Protein AF-D5ZNZ1-F1 (afdb_monomer)

Secondary structure (DSSP, 8-state):
-HHHHHHHH---TTTSSS-----S-EEE-S-TTTSSHHHHHHHHTTT--EEEPPS--TTSSHHHHHHHHHHHHHTGGGSTT-TTSPPPTTS--S-SS-PPPP--

Sequence (104 aa):
MLAALRIALTRDAPLFGPVGGLPGLLRVDRGKEFLCETVTTAMGAFAVPVVDLPAHTPHLEGSIEALNDAVEEMFLVTLPRYTRRQRLAGGKLADPDAPPLPFD

pLDDT: mean 73.76, std 12.79, range [42.78, 93.44]

Mean predicted aligned error: 11.86 Å

Nearest PDB structures (foldseek):
  3hpg-assembly2_F  TM=7.751E-01  e=2.799E-02  Visna/maedi virus EV1 KV1772
  3hpg-assembly3_B-2  TM=7.838E-01  e=4.180E-02  Visna/maedi virus EV1 KV1772
  3jca-assembly1_F  TM=8.482E-01  e=1.488E-01  Mouse mammary tumor virus
  3oyi-assembly1_B  TM=6.796E-01  e=1.139E-01  Human spumaretrovirus
  7jn3-assembly1_E  TM=7.533E-01  e=1.818E-01  Rous sarcoma virus (strain Schmidt-Ruppin A)

Foldseek 3Di:
DVVVVCVQADPDPDPDDNRHHLDQEAEDEPPPVCVDPVNCVVNVVVVYYYDYDPPDDPCSCVVVVVVVVCCCVPPLLPAPPSQPPDADPPRHDPDPPGDHDDPD

Radius of gyration: 18.2 Å; Cα contacts (8 Å, |Δi|>4): 81; chains: 1; bounding box: 44×37×42 Å

Structure (mmCIF, N/CA/C/O backbone):
data_AF-D5ZNZ1-F1
#
_entry.id   AF-D5ZNZ1-F1
#
loop_
_atom_site.group_PDB
_atom_site.id
_atom_site.type_symbol
_atom_site.label_atom_id
_atom_site.label_alt_id
_atom_site.label_comp_id
_atom_site.label_asym_id
_atom_site.label_entity_id
_atom_site.label_seq_id
_atom_site.pdbx_PDB_ins_code
_atom_site.Cartn_x
_atom_site.Cartn_y
_atom_site.Cartn_z
_atom_site.occupancy
_atom_site.B_iso_or_equiv
_atom_site.auth_seq_id
_atom_site.auth_comp_id
_atom_site.auth_asym_id
_atom_site.auth_atom_id
_atom_site.pdbx_PDB_model_num
ATOM 1 N N . MET A 1 1 ? -6.095 0.473 -8.244 1.00 67.06 1 MET A N 1
ATOM 2 C CA . MET A 1 1 ? -6.166 0.515 -6.767 1.00 67.06 1 MET A CA 1
ATOM 3 C C . MET A 1 1 ? -6.933 -0.656 -6.159 1.00 67.06 1 MET A C 1
ATOM 5 O O . MET A 1 1 ? -6.314 -1.523 -5.562 1.00 67.06 1 MET A O 1
ATOM 9 N N . LEU A 1 2 ? -8.260 -0.728 -6.325 1.00 80.19 2 LEU A N 1
ATOM 10 C CA . LEU A 1 2 ? -9.104 -1.669 -5.575 1.00 80.19 2 LEU A CA 1
ATOM 11 C C . LEU A 1 2 ? -8.801 -3.153 -5.855 1.00 80.19 2 LEU A C 1
ATOM 13 O O . LEU A 1 2 ? -8.856 -3.965 -4.941 1.00 80.19 2 LEU A O 1
ATOM 17 N N . ALA A 1 3 ? -8.424 -3.506 -7.089 1.00 82.88 3 ALA A N 1
ATOM 18 C CA . ALA A 1 3 ? -7.990 -4.866 -7.422 1.00 82.88 3 ALA A CA 1
ATOM 19 C C . ALA A 1 3 ? -6.712 -5.271 -6.665 1.00 82.88 3 ALA A C 1
ATOM 21 O O . ALA A 1 3 ? -6.657 -6.358 -6.102 1.00 82.88 3 ALA A O 1
ATOM 22 N N . ALA A 1 4 ? -5.723 -4.375 -6.585 1.00 80.50 4 ALA A N 1
ATOM 23 C CA . ALA A 1 4 ? -4.500 -4.604 -5.816 1.00 80.50 4 ALA A CA 1
ATOM 24 C C . ALA A 1 4 ? -4.793 -4.709 -4.310 1.00 80.50 4 ALA A C 1
ATOM 26 O O . ALA A 1 4 ? -4.277 -5.600 -3.644 1.00 80.50 4 ALA A O 1
ATOM 27 N N . LEU A 1 5 ? -5.689 -3.860 -3.791 1.00 84.12 5 LEU A N 1
ATOM 28 C CA . LEU A 1 5 ? -6.139 -3.924 -2.399 1.00 84.12 5 LEU A CA 1
ATOM 29 C C . LEU A 1 5 ? -6.853 -5.245 -2.089 1.00 84.12 5 LEU A C 1
ATOM 31 O O . LEU A 1 5 ? -6.572 -5.881 -1.081 1.00 84.12 5 LEU A O 1
ATOM 35 N N . ARG A 1 6 ? -7.735 -5.703 -2.984 1.00 84.81 6 ARG A N 1
ATOM 36 C CA . ARG A 1 6 ? -8.378 -7.015 -2.873 1.00 84.81 6 ARG A CA 1
ATOM 37 C C . ARG A 1 6 ? -7.339 -8.131 -2.826 1.00 84.81 6 ARG A C 1
ATOM 39 O O . ARG A 1 6 ? -7.450 -8.997 -1.966 1.00 84.81 6 ARG A O 1
ATOM 46 N N . ILE A 1 7 ? -6.355 -8.114 -3.722 1.00 83.25 7 ILE A N 1
ATOM 47 C CA . ILE A 1 7 ? -5.282 -9.117 -3.753 1.00 83.25 7 ILE A CA 1
ATOM 48 C C . ILE A 1 7 ? -4.530 -9.129 -2.415 1.00 83.25 7 ILE A C 1
ATOM 50 O O . ILE A 1 7 ? -4.388 -10.189 -1.820 1.00 83.25 7 ILE A O 1
ATOM 54 N N . ALA A 1 8 ? -4.161 -7.959 -1.886 1.00 81.88 8 ALA A N 1
ATOM 55 C CA . ALA A 1 8 ? -3.455 -7.837 -0.608 1.00 81.88 8 ALA A CA 1
ATOM 56 C C . ALA A 1 8 ? -4.260 -8.332 0.613 1.00 81.88 8 ALA A C 1
ATOM 58 O O . ALA A 1 8 ? -3.677 -8.740 1.615 1.00 81.88 8 ALA A O 1
ATOM 59 N N . LEU A 1 9 ? -5.594 -8.298 0.554 1.00 85.12 9 LEU A N 1
ATOM 60 C CA . LEU A 1 9 ? -6.472 -8.748 1.644 1.00 85.12 9 LEU A CA 1
ATOM 61 C C . LEU A 1 9 ? -6.904 -10.214 1.521 1.00 85.12 9 LEU A C 1
ATOM 63 O O . LEU A 1 9 ? -7.344 -10.813 2.506 1.00 85.12 9 LEU A O 1
ATOM 67 N N . THR A 1 10 ? -6.835 -10.783 0.316 1.00 84.88 10 THR A N 1
ATOM 68 C CA . THR A 1 10 ? -7.325 -12.137 0.035 1.00 84.88 10 THR A CA 1
ATOM 69 C C . THR A 1 10 ? -6.412 -13.163 0.701 1.00 84.88 10 THR A C 1
ATOM 71 O O . THR A 1 10 ? -5.195 -13.083 0.592 1.00 84.88 10 THR A O 1
ATOM 74 N N . ARG A 1 11 ? -7.011 -14.130 1.403 1.00 78.06 11 ARG A N 1
ATOM 75 C CA . ARG A 1 11 ? -6.299 -15.228 2.085 1.00 78.06 11 ARG A CA 1
ATOM 76 C C . 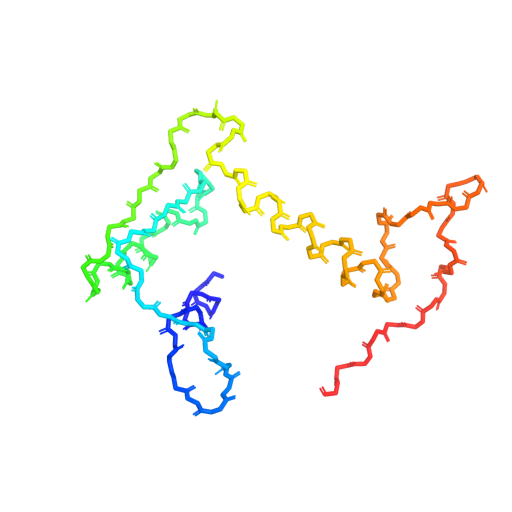ARG A 1 11 ? -6.583 -16.602 1.471 1.00 78.06 11 ARG A C 1
ATOM 78 O O . ARG A 1 11 ? -6.054 -17.601 1.947 1.00 78.06 11 ARG A O 1
ATOM 85 N N . ASP A 1 12 ? -7.432 -16.654 0.445 1.00 73.94 12 ASP A N 1
ATOM 86 C CA . ASP A 1 12 ? -7.852 -17.900 -0.188 1.00 73.94 12 ASP A CA 1
ATOM 87 C C . ASP A 1 12 ? -6.731 -18.468 -1.073 1.00 73.94 12 ASP A C 1
ATOM 89 O O . ASP A 1 12 ? -6.243 -17.810 -1.995 1.00 73.94 12 ASP A O 1
ATOM 93 N N . ALA A 1 13 ? -6.350 -19.720 -0.817 1.00 58.66 13 ALA A N 1
ATOM 94 C CA . ALA A 1 13 ? -5.485 -20.494 -1.706 1.00 58.66 13 ALA A CA 1
ATOM 95 C C . ALA A 1 13 ? -6.252 -20.903 -2.988 1.00 58.66 13 ALA A C 1
ATOM 97 O O . ALA A 1 13 ? -7.468 -21.097 -2.919 1.00 58.66 13 ALA A O 1
ATOM 98 N N . PRO A 1 14 ? -5.593 -21.083 -4.157 1.00 65.69 14 PRO A N 1
ATOM 99 C CA . PRO A 1 14 ? -4.145 -21.127 -4.399 1.00 65.69 14 PRO A CA 1
ATOM 100 C C . PRO A 1 14 ? -3.578 -19.850 -5.045 1.00 65.69 14 PRO A C 1
ATOM 102 O O . PRO A 1 14 ? -2.408 -19.829 -5.417 1.00 65.69 14 PRO A O 1
ATOM 105 N N . LEU A 1 15 ? -4.406 -18.817 -5.251 1.00 56.47 15 LEU A N 1
ATOM 106 C CA . LEU A 1 15 ? -4.073 -17.715 -6.160 1.00 56.47 15 LEU A CA 1
ATOM 107 C C . LEU A 1 15 ? -2.936 -16.816 -5.645 1.00 56.47 15 LEU A C 1
ATOM 109 O O . LEU A 1 15 ? -2.268 -16.169 -6.443 1.00 56.47 15 LEU A O 1
ATOM 113 N N . PHE A 1 16 ? -2.691 -16.808 -4.335 1.00 54.75 16 PHE A N 1
ATOM 114 C CA . PHE A 1 16 ? -1.583 -16.117 -3.683 1.00 54.75 16 PHE A CA 1
ATOM 115 C C . PHE A 1 16 ? -1.119 -17.010 -2.523 1.00 54.75 16 PHE A C 1
ATOM 117 O O . PHE A 1 16 ? -1.946 -17.657 -1.885 1.00 54.75 16 PHE A O 1
ATOM 124 N N . GLY A 1 17 ? 0.195 -17.145 -2.306 1.00 55.00 17 GLY A N 1
ATOM 125 C CA . GLY A 1 17 ? 0.763 -17.954 -1.214 1.00 55.00 17 GLY A CA 1
ATOM 126 C C . GLY A 1 17 ? 0.425 -17.381 0.179 1.00 55.00 17 GLY A C 1
ATOM 127 O O . GLY A 1 17 ? -0.628 -16.782 0.348 1.00 55.00 17 GLY A O 1
ATOM 128 N N . PRO A 1 18 ? 1.300 -17.441 1.201 1.00 63.25 18 PRO A N 1
ATOM 129 C CA . PRO A 1 18 ? 1.043 -16.801 2.510 1.00 63.25 18 PRO A CA 1
ATOM 130 C C . PRO A 1 18 ? 0.954 -15.255 2.448 1.00 63.25 18 PRO A C 1
ATOM 132 O O . PRO A 1 18 ? 1.005 -14.577 3.470 1.00 63.25 18 PRO A O 1
ATOM 135 N N . VAL A 1 19 ? 0.883 -14.692 1.241 1.00 64.75 19 VAL A N 1
ATOM 136 C CA . VAL A 1 19 ? 0.902 -13.272 0.932 1.00 64.75 19 VAL A CA 1
ATOM 137 C C . VAL A 1 19 ? -0.540 -12.783 0.907 1.00 64.75 19 VAL A C 1
ATOM 139 O O . VAL A 1 19 ? -1.271 -13.009 -0.051 1.00 64.75 19 VAL A O 1
ATOM 142 N N . GLY A 1 20 ? -0.946 -12.149 1.998 1.00 70.19 20 GLY A N 1
ATOM 143 C CA . GLY A 1 20 ? -2.271 -11.574 2.165 1.00 70.19 20 GLY A CA 1
ATOM 144 C C . GLY A 1 20 ? -2.662 -11.516 3.636 1.00 70.19 20 GLY A C 1
ATOM 145 O O . GLY A 1 20 ? -2.162 -12.282 4.461 1.00 70.19 20 GLY A O 1
ATOM 146 N N . GLY A 1 21 ? -3.548 -10.600 4.006 1.00 83.69 21 GLY A N 1
ATOM 147 C CA . GLY A 1 21 ? -3.992 -10.488 5.392 1.00 83.69 21 GLY A CA 1
ATOM 148 C C . GLY A 1 21 ? -4.732 -9.198 5.672 1.00 83.69 21 GLY A C 1
ATOM 149 O O . GLY A 1 21 ? -4.644 -8.244 4.908 1.00 83.69 21 GLY A O 1
ATOM 150 N N . LEU A 1 22 ? -5.468 -9.174 6.783 1.00 88.12 22 LEU A N 1
ATOM 151 C CA . LEU A 1 22 ? -6.123 -7.956 7.234 1.00 88.12 22 LEU A CA 1
ATOM 152 C C . LEU A 1 22 ? -5.142 -7.152 8.103 1.00 88.12 22 LEU A C 1
ATOM 154 O O . LEU A 1 22 ? -4.791 -7.625 9.188 1.00 88.12 22 LEU A O 1
ATOM 158 N N . PRO A 1 23 ? -4.675 -5.974 7.656 1.00 88.31 23 PRO A N 1
ATOM 159 C CA . PRO A 1 23 ? -3.794 -5.144 8.463 1.00 88.31 23 PRO A CA 1
ATOM 160 C C . PRO A 1 23 ? -4.566 -4.485 9.611 1.00 88.31 23 PRO A C 1
ATOM 162 O O . PRO A 1 23 ? -5.766 -4.257 9.515 1.00 88.31 23 PRO A O 1
ATOM 165 N N . GLY A 1 24 ? -3.866 -4.112 10.684 1.00 90.19 24 GLY A N 1
ATOM 166 C CA . GLY A 1 24 ? -4.446 -3.292 11.759 1.00 90.19 24 GLY A CA 1
ATOM 167 C C . GLY A 1 24 ? -4.484 -1.787 11.453 1.00 90.19 24 GLY A C 1
ATOM 168 O O . GLY A 1 24 ? -5.124 -1.036 12.180 1.00 90.19 24 GLY A O 1
ATOM 169 N N . LEU A 1 25 ? -3.776 -1.337 10.412 1.00 88.69 25 LEU A N 1
ATOM 170 C CA . LEU A 1 25 ? -3.643 0.065 10.008 1.00 88.69 25 LEU A CA 1
ATOM 171 C C . LEU A 1 25 ? -3.189 0.132 8.546 1.00 88.69 25 LEU A C 1
ATOM 173 O O . LEU A 1 25 ? -2.249 -0.569 8.170 1.00 88.69 25 LEU A O 1
ATOM 177 N N . LEU A 1 26 ? -3.799 1.013 7.752 1.00 87.75 26 LEU A N 1
ATOM 178 C CA . LEU A 1 26 ? -3.345 1.344 6.403 1.00 87.75 26 LEU A CA 1
ATOM 179 C C . LEU A 1 26 ? -2.764 2.763 6.395 1.00 87.75 26 LEU A C 1
ATOM 181 O O . LEU A 1 26 ? -3.484 3.737 6.607 1.00 87.75 26 LEU A O 1
ATOM 185 N N . ARG A 1 27 ? -1.454 2.877 6.159 1.00 86.62 27 ARG A N 1
ATOM 186 C CA . ARG A 1 2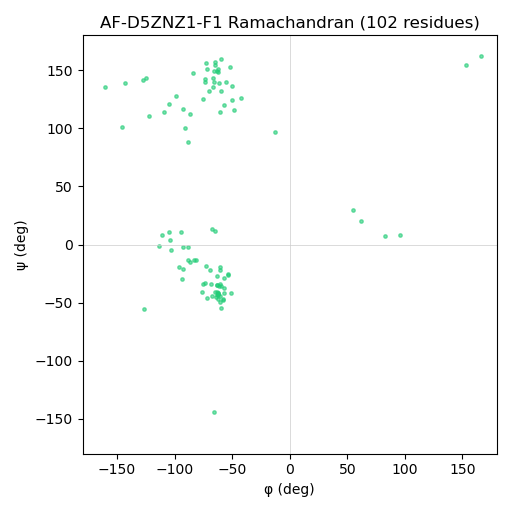7 ? -0.760 4.162 5.988 1.00 86.62 27 ARG A CA 1
ATOM 187 C C . ARG A 1 27 ? -0.599 4.425 4.499 1.00 86.62 27 ARG A C 1
ATOM 189 O O . ARG A 1 27 ? -0.102 3.548 3.798 1.00 86.62 27 ARG A O 1
ATOM 196 N N . VAL A 1 28 ? -1.024 5.593 4.035 1.00 79.81 28 VAL A N 1
ATOM 197 C CA . VAL A 1 28 ? -0.944 5.965 2.618 1.00 79.81 28 VAL A CA 1
ATOM 198 C C . VAL A 1 28 ? -0.200 7.280 2.454 1.00 79.81 28 VAL A C 1
ATOM 200 O O . VAL A 1 28 ? -0.325 8.182 3.290 1.00 79.81 28 VAL A O 1
ATOM 203 N N . ASP A 1 29 ? 0.589 7.382 1.384 1.00 76.38 29 ASP A N 1
ATOM 204 C CA . ASP A 1 29 ? 1.091 8.677 0.941 1.00 76.38 29 ASP A CA 1
ATOM 205 C C . ASP A 1 29 ? -0.093 9.541 0.494 1.00 76.38 29 ASP A C 1
ATOM 207 O O . ASP 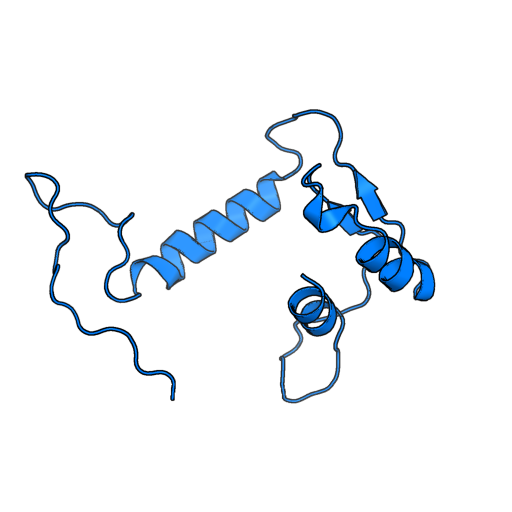A 1 29 ? -1.131 9.036 0.055 1.00 76.38 29 ASP A O 1
ATOM 211 N N . ARG A 1 30 ? 0.068 10.861 0.557 1.00 65.69 30 ARG A N 1
ATOM 212 C CA . ARG A 1 30 ? -0.982 11.868 0.322 1.00 65.69 30 ARG A CA 1
ATOM 213 C C . ARG A 1 30 ? -1.481 11.926 -1.130 1.00 65.69 30 ARG A C 1
ATOM 215 O O . ARG A 1 30 ? -2.163 12.880 -1.518 1.00 65.69 30 ARG A O 1
ATOM 222 N N . GLY A 1 31 ? -1.146 10.936 -1.954 1.00 67.00 31 GLY A N 1
ATOM 223 C CA . GLY A 1 31 ? -1.715 10.743 -3.276 1.00 67.00 31 GLY A CA 1
ATOM 224 C C . GLY A 1 31 ? -3.236 10.625 -3.186 1.00 67.00 31 GLY A C 1
ATOM 225 O O . GLY A 1 31 ? -3.772 9.715 -2.554 1.00 67.00 31 GLY A O 1
ATOM 226 N N . LYS A 1 32 ? -3.952 11.535 -3.860 1.00 63.81 32 LYS A N 1
ATOM 227 C CA . LYS A 1 32 ? -5.430 11.592 -3.879 1.00 63.81 32 LYS A CA 1
ATOM 228 C C . LYS A 1 32 ? -6.085 10.265 -4.282 1.00 63.81 32 LYS A C 1
ATOM 230 O O . LYS A 1 32 ? -7.210 9.987 -3.881 1.00 63.81 32 LYS A O 1
ATOM 235 N N . GLU A 1 33 ? -5.361 9.451 -5.045 1.00 67.38 33 GLU A N 1
ATOM 236 C CA . GLU A 1 33 ? -5.739 8.106 -5.478 1.00 67.38 33 GLU A CA 1
ATOM 237 C C . GLU A 1 33 ? -6.055 7.175 -4.281 1.00 67.38 33 GLU A C 1
ATOM 239 O O . GLU A 1 33 ? -6.960 6.341 -4.358 1.00 67.38 33 GLU A O 1
ATOM 244 N N . PHE A 1 34 ? -5.309 7.306 -3.172 1.00 68.56 34 PHE A N 1
ATOM 245 C CA . PHE A 1 34 ? -5.338 6.405 -2.007 1.00 68.56 34 PHE A CA 1
ATOM 246 C C . PHE A 1 34 ? -6.236 6.893 -0.869 1.00 68.56 34 PHE A C 1
ATOM 248 O O . PHE A 1 34 ? -6.687 6.087 -0.060 1.00 68.56 34 PHE A O 1
ATOM 255 N N . LEU A 1 35 ? -6.549 8.189 -0.856 1.00 71.56 35 LEU A N 1
ATOM 256 C CA . LEU A 1 35 ? -7.488 8.817 0.079 1.00 71.56 35 LEU A CA 1
ATOM 257 C C . LEU A 1 35 ? -8.908 8.919 -0.477 1.00 71.56 35 LEU A C 1
ATOM 259 O O . LEU A 1 35 ? -9.755 9.618 0.083 1.00 71.56 35 LEU A O 1
ATOM 263 N N . CYS A 1 36 ? -9.178 8.259 -1.603 1.00 82.75 36 CYS A N 1
ATOM 264 C CA . CYS A 1 36 ? -10.505 8.276 -2.188 1.00 82.75 36 CYS A CA 1
ATOM 265 C C . CYS A 1 36 ? -11.523 7.571 -1.281 1.00 82.75 36 CYS A C 1
ATOM 267 O O . CYS A 1 36 ? -11.211 6.610 -0.571 1.00 82.75 36 CYS A O 1
ATOM 269 N N . GLU A 1 37 ? -12.771 8.034 -1.352 1.00 87.62 37 GLU A N 1
ATOM 270 C CA . GLU A 1 37 ? -13.888 7.503 -0.568 1.00 87.62 37 GLU A CA 1
ATOM 271 C C . GLU A 1 37 ? -13.998 5.980 -0.694 1.00 87.62 37 GLU A C 1
ATOM 273 O O . GLU A 1 37 ? -14.135 5.287 0.307 1.00 87.62 37 GLU A O 1
ATOM 278 N N . THR A 1 38 ? -13.819 5.435 -1.900 1.00 89.75 38 THR A N 1
ATOM 279 C CA . THR A 1 38 ? -13.892 3.991 -2.149 1.00 89.75 38 THR A CA 1
ATOM 280 C C . THR A 1 38 ? -12.911 3.179 -1.296 1.00 89.75 38 THR A C 1
ATOM 282 O O . THR A 1 38 ? -13.287 2.125 -0.786 1.00 89.75 38 THR A O 1
ATOM 285 N N . VAL A 1 39 ? -11.668 3.642 -1.124 1.00 85.88 39 VAL A N 1
ATOM 286 C CA . VAL A 1 39 ? -10.659 2.937 -0.312 1.00 85.88 39 VAL A CA 1
ATOM 287 C C . VAL A 1 39 ? -11.001 3.051 1.172 1.00 85.88 39 VAL A C 1
ATOM 289 O O . VAL A 1 39 ? -11.019 2.039 1.873 1.00 85.88 39 VAL A O 1
ATOM 292 N N . THR A 1 40 ? -11.346 4.253 1.635 1.00 88.50 40 THR A N 1
ATOM 293 C CA . THR A 1 40 ? -11.726 4.506 3.031 1.00 88.50 40 THR A CA 1
ATOM 294 C C . THR A 1 40 ? -12.963 3.703 3.436 1.00 88.50 40 THR A C 1
ATOM 296 O O . THR A 1 40 ? -12.962 3.063 4.486 1.00 88.50 40 THR A O 1
ATOM 299 N N . THR A 1 41 ? -13.995 3.652 2.590 1.00 91.56 41 THR A N 1
ATOM 300 C CA . THR A 1 41 ? -15.204 2.849 2.823 1.00 91.56 41 THR A CA 1
ATOM 301 C C . THR A 1 41 ? -14.889 1.356 2.850 1.00 91.56 41 THR A C 1
ATOM 303 O O . THR A 1 41 ? -15.349 0.652 3.749 1.00 91.56 41 THR A O 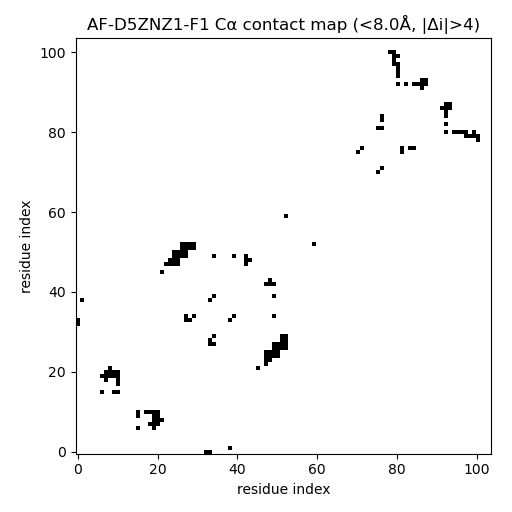1
ATOM 306 N N . ALA A 1 42 ? -14.080 0.864 1.906 1.00 90.94 42 ALA A N 1
ATOM 307 C CA . ALA A 1 42 ? -13.709 -0.547 1.860 1.00 90.94 42 ALA A CA 1
ATOM 308 C C . ALA A 1 42 ? -12.928 -0.980 3.113 1.00 90.94 42 ALA A C 1
ATOM 310 O O . ALA A 1 42 ? -13.194 -2.052 3.646 1.00 90.94 42 ALA A O 1
ATOM 311 N N . MET A 1 43 ? -11.995 -0.159 3.606 1.00 91.00 43 MET A N 1
ATOM 312 C CA . MET A 1 43 ? -11.216 -0.472 4.815 1.00 91.00 43 MET A CA 1
ATOM 313 C C . MET A 1 43 ? -12.032 -0.281 6.096 1.00 91.00 43 MET A C 1
ATOM 315 O O . MET A 1 43 ? -11.915 -1.078 7.028 1.00 91.00 43 MET A O 1
ATOM 319 N N . GLY A 1 44 ? -12.932 0.706 6.111 1.00 90.31 44 GLY A N 1
ATOM 320 C CA . GLY A 1 44 ? -13.880 0.928 7.200 1.00 90.31 44 GLY A CA 1
ATOM 321 C C . GLY A 1 44 ? -14.804 -0.268 7.441 1.00 90.31 44 GLY A C 1
ATOM 322 O O . GLY A 1 44 ? -15.066 -0.601 8.595 1.00 90.31 44 GLY A O 1
ATOM 323 N N . ALA A 1 45 ? -15.214 -0.986 6.388 1.00 92.44 45 ALA A N 1
ATOM 324 C CA . ALA A 1 45 ? -15.978 -2.233 6.516 1.00 92.44 45 ALA A CA 1
ATOM 325 C C . ALA A 1 45 ? -15.231 -3.335 7.297 1.00 92.44 45 ALA A C 1
ATOM 327 O O . ALA A 1 45 ? -15.866 -4.229 7.853 1.00 92.44 45 ALA A O 1
ATOM 328 N N . PHE A 1 46 ? -13.901 -3.252 7.380 1.00 90.06 46 PHE A N 1
ATOM 329 C CA . PHE A 1 46 ? -13.063 -4.152 8.171 1.00 90.06 46 PHE A CA 1
ATOM 330 C C . PHE A 1 46 ? -12.534 -3.524 9.470 1.00 90.06 46 PHE A C 1
ATOM 332 O O . PHE A 1 46 ? -11.658 -4.105 10.108 1.00 90.06 46 PHE A O 1
ATOM 339 N N . ALA A 1 47 ? -13.037 -2.348 9.862 1.00 93.44 47 ALA A N 1
ATOM 340 C CA . ALA A 1 47 ? -12.536 -1.565 10.995 1.00 93.44 47 ALA A CA 1
ATOM 341 C C . ALA A 1 47 ? -11.026 -1.254 10.920 1.00 93.44 47 ALA A C 1
ATOM 343 O O . ALA A 1 47 ? -10.363 -1.097 11.946 1.00 93.44 47 ALA A O 1
ATOM 344 N N . VAL A 1 48 ? -10.483 -1.143 9.703 1.00 93.19 48 VAL A N 1
ATOM 345 C CA . VAL A 1 48 ? -9.085 -0.776 9.474 1.00 93.19 48 VAL A CA 1
ATOM 346 C C . VAL A 1 48 ? -8.991 0.739 9.287 1.00 93.19 48 VAL A C 1
ATOM 348 O O . VAL A 1 48 ? -9.545 1.265 8.318 1.00 93.19 48 VAL A O 1
ATOM 351 N N . PRO A 1 49 ? -8.292 1.466 10.176 1.00 90.25 49 PRO A N 1
ATOM 352 C CA . PRO A 1 49 ? -8.061 2.892 9.999 1.00 90.25 49 PRO A CA 1
ATOM 353 C C . PRO A 1 49 ? -7.160 3.154 8.785 1.00 90.25 49 PRO A C 1
ATOM 355 O O . PRO A 1 49 ? -6.132 2.497 8.609 1.00 90.25 49 PRO A O 1
ATOM 358 N N . VAL A 1 50 ? -7.538 4.147 7.978 1.00 88.12 50 VAL A N 1
ATOM 359 C CA . VAL A 1 50 ? -6.717 4.696 6.890 1.00 88.12 50 VAL A CA 1
ATOM 360 C C . VAL A 1 50 ? -6.173 6.039 7.357 1.00 88.12 50 VAL A C 1
ATOM 362 O O . VAL A 1 50 ? -6.950 6.918 7.729 1.00 88.12 50 VAL A O 1
ATOM 365 N N . VAL A 1 51 ? -4.850 6.186 7.389 1.00 87.50 51 VAL A N 1
ATOM 366 C CA . VAL A 1 51 ? -4.190 7.404 7.873 1.00 87.50 51 VAL A CA 1
ATOM 367 C C . VAL A 1 51 ? -3.192 7.933 6.855 1.00 87.50 51 VAL A C 1
ATOM 369 O O . VAL A 1 51 ? -2.451 7.167 6.233 1.00 87.50 51 VAL A O 1
ATOM 372 N N . ASP A 1 52 ? -3.145 9.257 6.747 1.00 82.38 52 ASP A N 1
ATOM 373 C CA . ASP A 1 52 ? -2.094 9.953 6.017 1.00 82.38 52 ASP A CA 1
ATOM 374 C C . ASP A 1 52 ? -0.748 9.768 6.709 1.00 82.38 52 ASP A C 1
ATOM 376 O O . ASP A 1 52 ? -0.625 9.864 7.938 1.00 82.38 52 ASP A O 1
ATOM 380 N N . LEU A 1 53 ? 0.294 9.578 5.907 1.00 74.69 53 LEU A N 1
ATOM 381 C CA . LEU A 1 53 ? 1.649 9.791 6.383 1.00 74.69 53 LEU A CA 1
ATOM 382 C C . LEU A 1 53 ? 1.845 11.266 6.804 1.00 74.69 53 LEU A C 1
ATOM 384 O O . LEU A 1 53 ? 1.358 12.183 6.129 1.00 74.69 53 LEU A O 1
ATOM 388 N N . PRO A 1 54 ? 2.553 11.525 7.925 1.00 68.81 54 PRO A N 1
ATOM 389 C CA . PRO A 1 54 ? 2.950 12.876 8.313 1.00 68.81 54 PRO A CA 1
ATOM 390 C C . PRO A 1 54 ? 3.665 13.596 7.165 1.00 68.81 54 PRO A C 1
ATOM 392 O O . PRO A 1 54 ? 4.303 12.958 6.329 1.00 68.81 54 PRO A O 1
ATOM 395 N N . ALA A 1 55 ? 3.581 14.931 7.137 1.00 61.25 55 ALA A N 1
ATOM 396 C CA . ALA A 1 55 ? 4.235 15.738 6.109 1.00 61.25 55 ALA A CA 1
ATOM 397 C C . ALA A 1 55 ? 5.724 15.360 5.953 1.00 61.25 55 ALA A C 1
ATOM 399 O O . ALA A 1 55 ? 6.420 15.143 6.946 1.00 61.25 55 ALA A O 1
ATOM 400 N N . HIS A 1 56 ? 6.142 15.258 4.686 1.00 52.38 56 HIS A N 1
ATOM 401 C CA . HIS A 1 56 ? 7.410 14.739 4.166 1.00 52.38 56 HIS A CA 1
ATOM 402 C C . HIS A 1 56 ? 8.509 14.532 5.214 1.00 52.38 56 HIS A C 1
ATOM 404 O O . HIS A 1 56 ? 9.244 15.447 5.582 1.00 52.38 56 HIS A O 1
ATOM 410 N N . THR A 1 57 ? 8.623 13.289 5.672 1.00 52.59 57 THR A N 1
ATOM 411 C CA . THR A 1 57 ? 9.783 12.825 6.419 1.00 52.59 57 THR A CA 1
ATOM 412 C C . THR A 1 57 ? 10.354 11.627 5.648 1.00 52.59 57 THR A C 1
ATOM 414 O O . THR A 1 57 ? 9.688 10.592 5.614 1.00 52.59 57 THR A O 1
ATOM 417 N N . PRO A 1 58 ? 11.544 11.739 5.022 1.00 54.38 58 PRO A N 1
ATOM 418 C CA . PRO A 1 58 ? 12.053 10.762 4.045 1.00 54.38 58 PRO A CA 1
ATOM 419 C C . PRO A 1 58 ? 12.086 9.305 4.527 1.00 54.38 58 PRO A C 1
ATOM 421 O O . PRO A 1 58 ? 12.025 8.381 3.739 1.00 54.38 58 PRO A O 1
ATOM 424 N N . HIS A 1 59 ? 12.163 9.075 5.836 1.00 57.72 59 HIS A N 1
ATOM 425 C CA . HIS A 1 59 ? 12.276 7.734 6.409 1.00 57.72 59 HIS A CA 1
ATOM 426 C C . HIS A 1 59 ? 10.936 7.084 6.792 1.00 57.72 59 HIS A C 1
ATOM 428 O O . HIS A 1 59 ? 10.936 5.954 7.275 1.00 57.72 59 HIS A O 1
ATOM 434 N N . LEU A 1 60 ? 9.794 7.761 6.624 1.00 56.25 60 LEU A N 1
ATOM 435 C CA . LEU A 1 60 ? 8.486 7.208 7.014 1.00 56.25 60 LEU A CA 1
ATOM 436 C C . LEU A 1 60 ? 7.867 6.280 5.960 1.00 56.25 60 LEU A C 1
ATOM 438 O O . LEU A 1 60 ? 6.961 5.519 6.298 1.00 56.25 60 LEU A O 1
ATOM 442 N N . GLU A 1 61 ? 8.401 6.292 4.738 1.00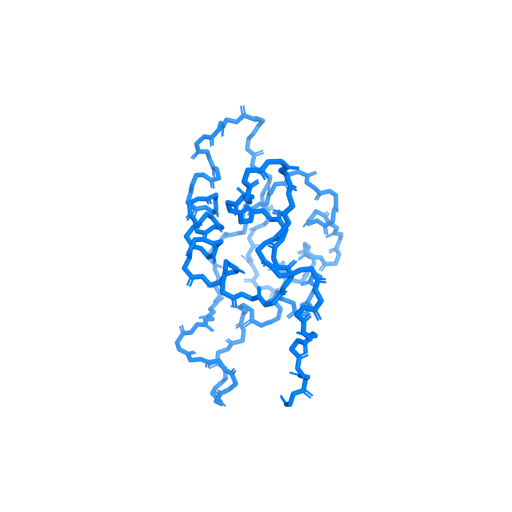 62.31 61 GLU A N 1
ATOM 443 C CA . GLU A 1 61 ? 8.138 5.294 3.692 1.00 62.31 61 GLU A CA 1
ATOM 444 C C . GLU A 1 61 ? 9.353 4.409 3.399 1.00 62.31 61 GLU A C 1
ATOM 446 O O . GLU A 1 61 ? 9.307 3.586 2.490 1.00 62.31 61 GLU A O 1
ATOM 451 N N . GLY A 1 62 ? 10.421 4.507 4.198 1.00 65.62 62 GLY A N 1
ATOM 452 C CA . GLY A 1 62 ? 11.710 3.892 3.875 1.00 65.62 62 GLY A CA 1
ATOM 453 C C . GLY A 1 62 ? 11.654 2.376 3.655 1.00 65.62 62 GLY A C 1
ATOM 454 O O . GLY A 1 62 ? 12.428 1.844 2.872 1.00 65.62 62 GLY A O 1
ATOM 455 N N . SER A 1 63 ? 10.718 1.659 4.289 1.00 76.12 63 SER A N 1
ATOM 456 C CA . SER A 1 63 ? 10.522 0.225 4.025 1.00 76.12 63 SER A CA 1
ATOM 457 C C . SER A 1 63 ? 9.845 -0.061 2.682 1.00 76.12 63 SER A C 1
ATOM 459 O O . SER A 1 63 ? 10.144 -1.078 2.066 1.00 76.12 63 SER A O 1
ATOM 461 N N . ILE A 1 64 ? 8.938 0.810 2.233 1.00 77.81 64 ILE A N 1
ATOM 462 C CA . ILE A 1 64 ? 8.282 0.697 0.925 1.00 77.81 64 ILE A CA 1
ATOM 463 C C . ILE A 1 64 ? 9.244 1.129 -0.179 1.00 77.81 64 ILE A C 1
ATOM 465 O O . ILE A 1 64 ? 9.330 0.449 -1.194 1.00 77.81 64 ILE A O 1
ATOM 469 N N . GLU A 1 65 ? 10.013 2.195 0.039 1.00 79.06 65 GLU A N 1
ATOM 470 C CA . GLU A 1 65 ? 11.086 2.613 -0.869 1.00 79.06 65 GLU A CA 1
ATOM 471 C C . GLU A 1 65 ? 12.144 1.512 -1.002 1.00 79.06 65 GLU A C 1
ATOM 473 O O . GLU A 1 65 ? 12.410 1.069 -2.112 1.00 79.06 65 GLU A O 1
ATOM 478 N N . ALA A 1 66 ? 12.635 0.958 0.113 1.00 82.19 66 ALA A N 1
ATOM 479 C CA . ALA A 1 66 ? 13.587 -0.153 0.084 1.00 82.19 66 ALA A CA 1
ATOM 480 C C . ALA A 1 66 ? 13.018 -1.417 -0.585 1.00 82.19 66 ALA A C 1
ATOM 482 O O . ALA A 1 66 ? 13.749 -2.143 -1.256 1.00 82.19 66 ALA A O 1
ATOM 483 N N . LEU A 1 67 ? 11.720 -1.700 -0.417 1.00 83.06 67 LEU A N 1
ATOM 484 C CA . LEU A 1 67 ? 11.061 -2.802 -1.118 1.00 83.06 67 LEU A CA 1
ATOM 485 C C . LEU A 1 67 ? 10.980 -2.535 -2.624 1.00 83.06 67 LEU A C 1
ATOM 487 O O . LEU A 1 67 ? 11.257 -3.436 -3.411 1.00 83.06 67 LEU A O 1
ATOM 491 N N . ASN A 1 68 ? 10.602 -1.321 -3.023 1.00 81.50 68 ASN A N 1
ATOM 492 C CA . ASN A 1 68 ? 10.533 -0.927 -4.427 1.00 81.50 68 ASN A CA 1
ATOM 493 C C . ASN A 1 68 ? 11.917 -0.993 -5.081 1.00 81.50 68 ASN A C 1
ATOM 495 O O . ASN A 1 68 ? 12.030 -1.547 -6.173 1.00 81.50 68 ASN A O 1
ATOM 499 N N . ASP A 1 69 ? 12.956 -0.523 -4.390 1.00 82.06 69 ASP A N 1
ATOM 500 C CA . ASP A 1 69 ? 14.347 -0.614 -4.834 1.00 82.06 69 ASP A CA 1
ATOM 501 C C . ASP A 1 69 ? 14.783 -2.078 -4.976 1.00 82.06 69 ASP A C 1
ATOM 503 O O . ASP A 1 69 ? 15.303 -2.472 -6.017 1.00 82.06 69 ASP A O 1
ATOM 507 N N . ALA A 1 70 ? 14.492 -2.931 -3.989 1.00 85.56 70 ALA A N 1
ATOM 508 C CA . ALA A 1 70 ? 14.811 -4.356 -4.067 1.00 85.56 70 ALA A CA 1
ATOM 509 C C . ALA A 1 70 ? 14.076 -5.058 -5.223 1.00 85.56 70 ALA A C 1
ATOM 511 O O . ALA A 1 70 ? 14.667 -5.866 -5.938 1.00 85.56 70 ALA A O 1
ATOM 512 N N . VAL A 1 71 ? 12.795 -4.751 -5.447 1.00 85.56 71 VAL A N 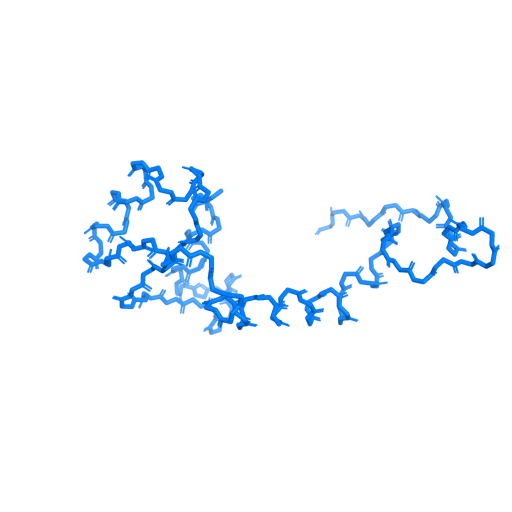1
ATOM 513 C CA . VAL A 1 71 ? 12.025 -5.277 -6.589 1.00 85.56 71 VAL A CA 1
ATOM 514 C C . VAL A 1 71 ? 12.619 -4.791 -7.911 1.00 85.56 71 VAL A C 1
ATOM 516 O O . VAL A 1 71 ? 12.721 -5.570 -8.866 1.00 85.56 71 VAL A O 1
ATOM 519 N N . GLU A 1 72 ? 13.036 -3.528 -7.971 1.00 84.06 72 GLU A N 1
ATOM 520 C CA . GLU A 1 72 ? 13.722 -2.960 -9.124 1.00 84.06 72 GLU A CA 1
ATOM 521 C C . GLU A 1 72 ? 15.019 -3.731 -9.417 1.00 84.06 72 GLU A C 1
ATOM 523 O O . GLU A 1 72 ? 15.167 -4.279 -10.513 1.00 84.06 72 GLU A O 1
ATOM 528 N N . GLU A 1 73 ? 15.900 -3.861 -8.424 1.00 82.75 73 GLU A N 1
ATOM 529 C CA . GLU A 1 73 ? 17.218 -4.495 -8.540 1.00 82.75 73 GLU A CA 1
ATOM 530 C C . GLU A 1 73 ? 17.172 -6.011 -8.766 1.00 82.75 73 GLU A C 1
ATOM 532 O O . GLU A 1 73 ? 18.032 -6.555 -9.460 1.00 82.75 73 GLU A O 1
ATOM 537 N N . MET A 1 74 ? 16.193 -6.713 -8.195 1.00 84.38 74 MET A N 1
ATOM 538 C CA . MET A 1 74 ? 16.133 -8.177 -8.259 1.00 84.38 74 MET A CA 1
ATOM 539 C C . MET A 1 74 ? 15.292 -8.695 -9.425 1.00 84.38 74 MET A C 1
ATOM 541 O O . MET A 1 74 ? 15.560 -9.787 -9.928 1.00 84.38 74 MET A O 1
ATOM 545 N N . PHE A 1 75 ? 14.269 -7.950 -9.852 1.00 81.50 75 PHE A N 1
ATOM 546 C CA . PHE A 1 75 ? 13.289 -8.438 -10.821 1.00 81.50 75 PHE A CA 1
ATOM 547 C C . PHE A 1 75 ? 13.132 -7.514 -12.027 1.00 81.50 75 PHE A C 1
ATOM 549 O O . PHE A 1 75 ? 13.331 -7.970 -13.155 1.00 81.50 75 PHE A O 1
ATOM 556 N N . LEU A 1 76 ? 12.826 -6.223 -11.836 1.00 81.56 76 LEU A N 1
ATOM 557 C CA . LEU A 1 76 ? 12.496 -5.342 -12.969 1.00 81.56 76 LEU A CA 1
ATOM 558 C C . LEU A 1 76 ? 13.668 -5.177 -13.944 1.00 81.56 76 LEU A C 1
ATOM 560 O O . LEU A 1 76 ? 13.451 -5.159 -15.154 1.00 81.56 76 LEU A O 1
ATOM 564 N N . VAL A 1 77 ? 14.912 -5.165 -13.450 1.00 79.62 77 VAL A N 1
ATOM 565 C CA . VAL A 1 77 ? 16.121 -5.137 -14.298 1.00 79.62 77 VAL A CA 1
ATOM 566 C C . VAL A 1 77 ? 16.264 -6.338 -15.237 1.00 79.62 77 VAL A C 1
ATOM 568 O O . VAL A 1 77 ? 17.034 -6.265 -16.199 1.00 79.62 77 VAL A O 1
ATOM 571 N N . THR A 1 78 ? 15.568 -7.445 -14.967 1.00 77.50 78 THR A N 1
ATOM 572 C CA . THR A 1 78 ? 15.581 -8.647 -15.815 1.00 77.50 78 THR A CA 1
ATOM 573 C C . THR A 1 78 ? 14.546 -8.585 -16.938 1.00 77.50 78 THR A C 1
ATOM 575 O O . THR A 1 78 ? 14.643 -9.350 -17.896 1.00 77.50 78 THR A O 1
ATOM 578 N N . LEU A 1 79 ? 13.584 -7.657 -16.860 1.00 80.25 79 LEU A N 1
ATOM 579 C CA . LEU A 1 79 ? 12.514 -7.541 -17.842 1.00 80.25 79 LEU A CA 1
ATOM 580 C C . LEU A 1 79 ? 13.037 -6.951 -19.166 1.00 80.25 79 LEU A C 1
ATOM 582 O O . LEU A 1 79 ? 13.834 -6.001 -19.160 1.00 80.25 79 LEU A O 1
ATOM 586 N N . PRO A 1 80 ? 12.575 -7.459 -20.323 1.00 72.88 80 PRO A N 1
ATOM 587 C CA . PRO A 1 80 ? 12.888 -6.875 -21.620 1.00 72.88 80 PRO A CA 1
ATOM 588 C C . PRO A 1 80 ? 12.507 -5.396 -21.672 1.00 72.88 80 PRO A C 1
ATOM 590 O O . PRO A 1 80 ? 11.453 -4.992 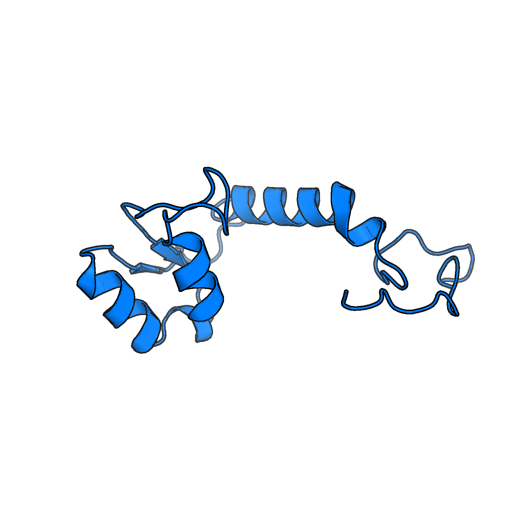-21.183 1.00 72.88 80 PRO A O 1
ATOM 593 N N . ARG A 1 81 ? 13.369 -4.585 -22.296 1.00 68.81 81 ARG A N 1
ATOM 594 C CA . ARG A 1 81 ? 13.197 -3.128 -22.458 1.00 68.81 81 ARG A CA 1
ATOM 595 C C . ARG A 1 81 ? 13.143 -2.318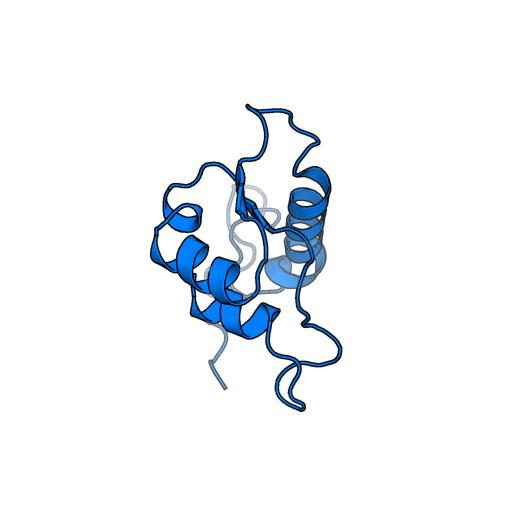 -21.154 1.00 68.81 81 ARG A C 1
ATOM 597 O O . ARG A 1 81 ? 12.698 -1.172 -21.183 1.00 68.81 81 ARG A O 1
ATOM 604 N N . TYR A 1 82 ? 13.634 -2.844 -20.028 1.00 72.19 82 TYR A N 1
ATOM 605 C CA . TYR A 1 82 ? 13.764 -2.051 -18.804 1.00 72.19 82 TYR A CA 1
ATOM 606 C C . TYR A 1 82 ? 14.697 -0.844 -19.010 1.00 72.19 82 TYR A C 1
ATOM 608 O O . TYR A 1 82 ? 15.896 -0.993 -19.256 1.00 72.19 82 TYR A O 1
ATOM 616 N N . THR A 1 83 ? 14.153 0.372 -18.927 1.00 69.12 83 THR A N 1
ATOM 617 C CA . THR A 1 83 ? 14.844 1.594 -19.380 1.00 69.12 83 THR A CA 1
ATOM 618 C C . THR A 1 83 ? 15.729 2.267 -18.333 1.00 69.12 83 THR A C 1
ATOM 620 O O . THR A 1 83 ? 16.553 3.111 -18.696 1.00 69.12 83 THR A O 1
ATOM 623 N N . ARG A 1 84 ? 15.596 1.888 -17.057 1.00 69.69 84 ARG A N 1
ATOM 624 C CA . ARG A 1 84 ? 16.437 2.366 -15.945 1.00 69.69 84 ARG A CA 1
ATOM 625 C C . ARG A 1 84 ? 17.706 1.529 -15.725 1.00 69.69 84 ARG A C 1
ATOM 627 O O . ARG A 1 84 ? 18.518 1.886 -14.878 1.00 69.69 84 ARG A O 1
ATOM 634 N N . ARG A 1 85 ? 17.924 0.450 -16.494 1.00 60.50 85 ARG A N 1
ATOM 635 C CA . ARG A 1 85 ? 19.162 -0.349 -16.422 1.00 60.50 85 ARG A CA 1
ATOM 636 C C . ARG A 1 85 ? 20.382 0.471 -16.861 1.00 60.50 85 ARG A C 1
ATOM 638 O O . ARG A 1 85 ? 20.254 1.431 -17.623 1.00 60.50 85 ARG A O 1
ATOM 645 N N . GLN A 1 86 ? 21.570 0.053 -16.415 1.00 50.53 86 GLN A N 1
ATOM 646 C CA . GLN A 1 86 ? 22.853 0.638 -16.809 1.00 50.53 86 GLN A CA 1
ATOM 647 C C . GLN A 1 86 ? 22.923 0.777 -18.340 1.00 50.53 86 GLN A C 1
ATOM 649 O O . GLN A 1 86 ? 22.840 -0.203 -19.081 1.00 50.53 86 GLN A O 1
ATOM 654 N N . ARG A 1 87 ? 23.004 2.023 -18.812 1.00 57.31 87 ARG A N 1
ATOM 655 C CA . ARG A 1 87 ? 23.093 2.347 -20.238 1.00 57.31 87 ARG A CA 1
ATOM 656 C C . ARG A 1 87 ? 24.489 1.995 -20.746 1.00 57.31 87 ARG A C 1
ATOM 658 O O . ARG A 1 87 ? 25.474 2.232 -20.048 1.00 57.31 87 ARG A O 1
ATOM 665 N N . LEU A 1 88 ? 24.582 1.485 -21.974 1.00 58.09 88 LEU A N 1
ATOM 666 C CA . LEU A 1 88 ? 25.868 1.380 -22.668 1.00 58.09 88 LEU A CA 1
ATOM 667 C C . LEU A 1 88 ? 26.488 2.782 -22.810 1.00 58.09 88 LEU A C 1
ATOM 669 O O . LEU A 1 88 ? 25.778 3.796 -22.767 1.00 58.09 88 LEU A O 1
ATOM 673 N N . ALA A 1 89 ? 27.806 2.853 -23.020 1.00 47.53 89 ALA A N 1
ATOM 674 C CA . ALA A 1 89 ? 28.468 4.115 -23.346 1.00 47.53 89 ALA A CA 1
ATOM 675 C C . ALA A 1 89 ? 27.722 4.812 -24.505 1.00 47.53 89 ALA A C 1
ATOM 677 O O . ALA A 1 89 ? 27.478 4.211 -25.551 1.00 47.53 89 ALA A O 1
ATOM 678 N N . GLY A 1 90 ? 27.296 6.062 -24.291 1.00 60.44 90 GLY A N 1
ATOM 679 C CA . GLY A 1 90 ? 26.450 6.804 -25.238 1.00 60.44 90 GLY A CA 1
ATOM 680 C C . GLY A 1 90 ? 24.939 6.758 -24.963 1.00 60.44 90 GLY A C 1
ATOM 681 O O . GLY A 1 90 ? 24.164 7.253 -25.775 1.00 60.44 90 GLY A O 1
ATOM 682 N N . GLY A 1 91 ? 24.497 6.204 -23.830 1.00 57.50 91 GLY A N 1
ATOM 683 C CA . GLY A 1 91 ? 23.124 6.359 -23.335 1.00 57.50 91 GLY A CA 1
ATOM 684 C C . GLY A 1 91 ? 22.085 5.407 -23.942 1.00 57.50 91 GLY A C 1
ATOM 685 O O . GLY A 1 91 ? 20.893 5.563 -23.676 1.00 57.50 91 GLY A O 1
ATOM 686 N N . LYS A 1 92 ? 22.523 4.429 -24.741 1.00 59.53 92 LYS A N 1
ATOM 687 C CA . LYS A 1 92 ? 21.659 3.441 -25.402 1.00 59.53 92 LYS A CA 1
ATOM 688 C C . LYS A 1 92 ? 21.330 2.273 -24.464 1.00 59.53 92 LYS A C 1
ATOM 690 O O . LYS A 1 92 ? 22.155 1.895 -23.630 1.00 59.53 92 LYS A O 1
ATOM 695 N N . LEU A 1 93 ? 20.134 1.697 -24.616 1.00 60.72 93 LEU A N 1
ATOM 696 C CA . LEU A 1 93 ? 19.803 0.410 -23.996 1.00 60.72 93 LEU A CA 1
ATOM 697 C C . LEU A 1 93 ? 20.717 -0.690 -24.552 1.00 60.72 93 LEU A C 1
ATOM 699 O O . LEU A 1 93 ? 21.149 -0.608 -25.700 1.00 60.72 93 LEU A O 1
ATOM 703 N N . ALA A 1 94 ? 20.977 -1.717 -23.738 1.00 63.94 94 ALA A N 1
ATOM 704 C CA . ALA A 1 94 ? 21.785 -2.871 -24.134 1.00 63.94 94 ALA A CA 1
ATOM 705 C C . ALA A 1 94 ? 21.189 -3.631 -25.333 1.00 63.94 94 ALA A C 1
ATOM 707 O O . ALA A 1 94 ? 21.939 -4.109 -26.176 1.00 63.94 94 ALA A O 1
ATOM 708 N N . ASP A 1 95 ? 19.858 -3.679 -25.427 1.00 67.88 95 ASP A N 1
ATOM 709 C CA . ASP A 1 95 ? 19.131 -4.184 -26.589 1.00 67.88 95 ASP A CA 1
ATOM 710 C C . ASP A 1 95 ? 17.828 -3.374 -26.770 1.00 67.88 95 ASP A C 1
ATOM 712 O O . ASP A 1 95 ? 16.876 -3.555 -26.003 1.00 67.88 95 ASP A O 1
ATOM 716 N N . PRO A 1 96 ? 17.788 -2.412 -27.709 1.00 64.31 96 PRO A N 1
ATOM 717 C CA . PRO A 1 96 ? 16.597 -1.610 -27.981 1.00 64.31 96 PRO A CA 1
ATOM 718 C C . PRO A 1 96 ? 15.486 -2.389 -28.707 1.00 64.31 96 PRO A C 1
ATOM 720 O O . PRO A 1 96 ? 14.332 -1.962 -28.648 1.00 64.31 96 PRO A O 1
ATOM 723 N N . ASP A 1 97 ? 15.803 -3.525 -29.336 1.00 71.56 97 ASP A N 1
ATOM 724 C CA . ASP A 1 97 ? 14.873 -4.305 -30.161 1.00 71.56 97 ASP A CA 1
ATOM 725 C C . ASP A 1 97 ? 14.336 -5.556 -29.447 1.00 71.56 97 ASP A C 1
ATOM 727 O O . ASP A 1 97 ? 13.430 -6.212 -29.968 1.00 71.56 97 ASP A O 1
ATOM 731 N N . ALA A 1 98 ? 14.820 -5.846 -28.231 1.00 68.00 98 ALA A N 1
ATOM 732 C CA . ALA A 1 98 ? 14.393 -6.974 -27.401 1.00 68.00 98 ALA A CA 1
ATOM 733 C C . ALA A 1 98 ? 12.861 -7.157 -27.434 1.00 68.00 98 ALA A C 1
ATOM 735 O O . ALA A 1 98 ? 12.141 -6.190 -27.165 1.00 68.00 98 ALA A O 1
ATOM 736 N N . PRO A 1 99 ? 12.329 -8.346 -27.767 1.00 66.56 99 PRO A N 1
ATOM 737 C CA . PRO A 1 99 ? 10.888 -8.556 -27.884 1.00 66.56 99 PRO A CA 1
ATOM 738 C C . PRO A 1 99 ? 10.178 -8.327 -26.535 1.00 66.56 99 PRO A C 1
ATOM 740 O O . PRO A 1 99 ? 10.769 -8.574 -25.481 1.00 66.56 99 PRO A O 1
ATOM 743 N N . PRO A 1 100 ? 8.920 -7.839 -26.529 1.00 63.25 100 PRO A N 1
ATOM 744 C CA . PRO A 1 100 ? 8.146 -7.740 -25.294 1.00 63.25 100 PRO A CA 1
ATOM 745 C C . PRO A 1 100 ? 7.912 -9.142 -24.714 1.00 63.25 100 PRO A C 1
ATOM 747 O O . PRO A 1 100 ? 7.810 -10.109 -25.470 1.00 63.25 100 PRO A O 1
ATOM 750 N N . LEU A 1 101 ? 7.807 -9.251 -23.385 1.00 58.03 101 LEU A N 1
ATOM 751 C CA . LEU A 1 101 ? 7.396 -10.512 -22.763 1.00 58.03 101 LEU A CA 1
ATOM 752 C C . LEU A 1 101 ? 6.001 -10.905 -23.274 1.00 58.03 101 LEU A C 1
ATOM 754 O O . LEU A 1 101 ? 5.112 -10.046 -23.289 1.00 58.03 101 LEU A O 1
ATOM 758 N N . PRO A 1 102 ? 5.800 -12.163 -23.695 1.00 57.44 102 PRO A N 1
ATOM 759 C CA . PRO A 1 102 ? 4.469 -12.671 -23.977 1.00 57.44 102 PRO A CA 1
ATOM 760 C C . PRO A 1 102 ? 3.657 -12.747 -22.676 1.00 57.44 102 PRO A C 1
ATOM 762 O O . PRO A 1 102 ? 4.197 -13.023 -21.604 1.00 57.44 102 PRO A O 1
ATOM 765 N N . PHE A 1 103 ? 2.361 -12.451 -22.774 1.00 42.78 103 PHE A N 1
ATOM 766 C CA . PHE A 1 103 ? 1.403 -12.691 -21.700 1.00 42.78 103 PHE A CA 1
ATOM 767 C C . PHE A 1 103 ? 0.875 -14.117 -21.878 1.00 42.78 103 PHE A C 1
ATOM 769 O O . PHE A 1 103 ? -0.101 -14.306 -22.602 1.00 42.78 103 PHE A O 1
ATOM 776 N N . ASP A 1 104 ? 1.556 -15.095 -21.287 1.00 47.19 104 ASP A N 1
ATOM 777 C CA . ASP A 1 104 ? 1.068 -16.478 -21.213 1.00 47.19 104 ASP A CA 1
ATOM 778 C C . ASP A 1 104 ? 0.252 -16.698 -19.928 1.00 47.19 104 ASP A C 1
ATOM 780 O O . ASP A 1 104 ? 0.661 -16.168 -18.864 1.00 47.19 104 ASP A O 1
#

Solvent-accessible surface area (backbone atoms only — not comparable to full-atom values): 6680 Å² total; per-residue (Å²): 110,69,68,61,52,49,52,47,47,41,76,65,77,84,88,42,72,96,59,42,46,83,63,86,60,45,78,36,67,88,51,68,84,65,72,31,66,70,53,50,53,60,34,47,76,70,74,25,54,73,40,72,58,74,82,93,50,87,72,82,50,40,71,59,52,52,48,52,49,48,47,39,73,75,47,48,65,73,42,67,69,48,82,86,50,86,53,42,96,88,72,40,66,87,52,85,76,54,66,74,81,79,91,127
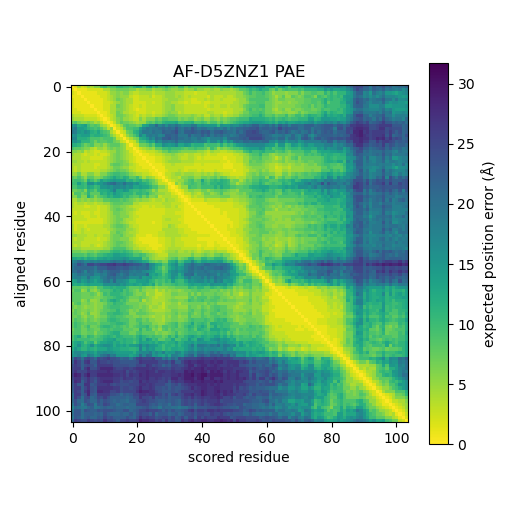
Organism: Streptomyces viridosporus (strain ATCC 14672 / DSM 40746 / JCM 4963 / KCTC 9882 / NRRL B-12104 / FH 1290) (NCBI:txid566461)